Protein AF-K2EZG5-F1 (afdb_monomer)

Foldseek 3Di:
DVVPVVVVVVVVVVLVVCVVVPVVVVNVVVCCVPVVVVVCVVCVCVVPPCVVLVVVLVVVVVQDDLAFEEAPQDPSNVDPHNYLDPCSHDSDPPDDPVVCVVVDVDDDDVLVSCLVRVGQKHFQHPDDCPPPSRVVFWDADPVDRRMIGGPDD

Secondary structure (DSSP, 8-state):
-THHHHHHHHHHHHHHHHHHTT-HHHHHHHHHHHHHHHHHHHHHHHHS-THHHHHHHHHHHHH--TTSEEE-SSSSS---SEES-S-TT--STTTHHHHHHHHSS----HHHHHHHH--SEEE-TTS-TTSHHHHTTEEE-SS-TTEEEETT-

Solvent-accessible surface area (backbone atoms only — not comparable to full-atom values): 9028 Å² total; per-residue (Å²): 127,80,61,59,66,54,51,50,54,54,51,51,53,53,51,50,57,37,61,77,63,72,36,60,68,59,50,51,50,49,48,48,69,52,50,50,57,49,48,48,62,65,44,44,56,74,73,61,55,63,57,68,42,52,51,51,33,52,50,55,54,74,78,50,57,84,85,40,32,40,41,53,57,64,64,64,53,68,72,94,52,45,54,77,61,91,66,81,84,33,67,52,80,85,52,55,45,52,51,47,43,72,78,43,94,55,83,84,53,70,66,62,48,43,56,73,68,55,37,53,35,38,33,58,47,96,54,72,61,81,42,68,73,40,47,78,43,43,40,73,40,94,88,38,91,56,34,28,33,48,65,93,120

Mean predicted aligned error: 11.31 Å

Structure (mmCIF, N/CA/C/O backbone):
data_AF-K2EZG5-F1
#
_entry.id   AF-K2EZG5-F1
#
loop_
_atom_site.group_PDB
_atom_site.id
_atom_site.type_symbol
_atom_site.label_atom_id
_atom_site.label_alt_id
_atom_site.label_comp_id
_atom_site.label_asym_id
_atom_site.label_entity_id
_atom_site.label_seq_id
_atom_site.pdbx_PDB_ins_code
_atom_site.Cartn_x
_atom_site.Cartn_y
_atom_site.Cartn_z
_atom_site.occupancy
_atom_site.B_iso_or_equiv
_atom_site.auth_seq_id
_atom_site.auth_comp_id
_atom_site.auth_asym_id
_atom_site.auth_atom_id
_atom_site.pdbx_PDB_model_num
ATOM 1 N N . MET A 1 1 ? 30.010 -16.379 -11.340 1.00 51.91 1 MET A N 1
ATOM 2 C CA . MET A 1 1 ? 29.494 -16.060 -12.693 1.00 51.91 1 MET A CA 1
ATOM 3 C C . MET A 1 1 ? 30.654 -15.887 -13.687 1.00 51.91 1 MET A C 1
ATOM 5 O O . MET A 1 1 ? 31.013 -14.759 -13.998 1.00 51.91 1 MET A O 1
ATOM 9 N N . PRO A 1 2 ? 31.261 -16.972 -14.200 1.00 56.44 2 PRO A N 1
ATOM 10 C CA . PRO A 1 2 ? 32.356 -16.896 -15.183 1.00 56.44 2 PRO A CA 1
ATOM 11 C C . PRO A 1 2 ? 31.895 -16.555 -16.616 1.00 56.44 2 PRO A C 1
ATOM 13 O O . PRO A 1 2 ? 32.719 -16.365 -17.503 1.00 56.44 2 PRO A O 1
ATOM 16 N N . MET A 1 3 ? 30.583 -16.457 -16.851 1.00 62.00 3 MET A N 1
ATOM 17 C CA . MET A 1 3 ? 30.009 -16.156 -18.169 1.00 62.00 3 MET A CA 1
ATOM 18 C C . MET A 1 3 ? 30.175 -14.685 -18.573 1.00 62.00 3 MET A C 1
ATOM 20 O O . MET A 1 3 ? 30.264 -14.388 -19.758 1.00 62.00 3 MET A O 1
ATOM 24 N N . ILE A 1 4 ? 30.254 -13.762 -17.608 1.00 72.31 4 ILE A N 1
ATOM 25 C CA . ILE A 1 4 ? 30.307 -12.319 -17.892 1.00 72.31 4 ILE A CA 1
ATOM 26 C C . ILE A 1 4 ? 31.601 -11.929 -18.638 1.00 72.31 4 ILE A C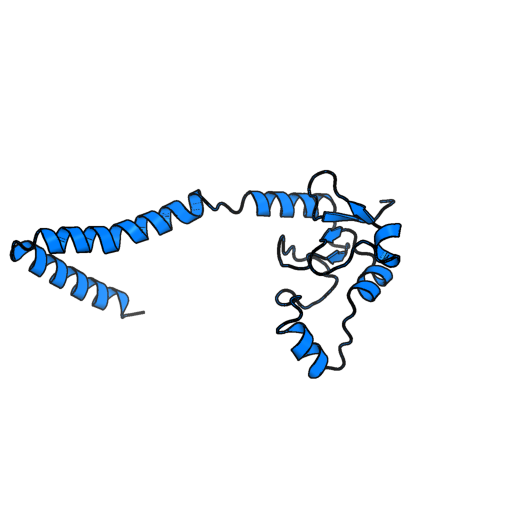 1
ATOM 28 O O . ILE A 1 4 ? 31.493 -11.273 -19.674 1.00 72.31 4 ILE A O 1
ATOM 32 N N . PRO A 1 5 ? 32.806 -12.368 -18.215 1.00 78.38 5 PRO A N 1
ATOM 33 C CA . PRO A 1 5 ? 34.039 -12.084 -18.954 1.00 78.38 5 PRO A CA 1
ATOM 34 C C . PRO A 1 5 ? 34.051 -12.681 -20.366 1.00 78.38 5 PRO A C 1
ATOM 36 O O . PRO A 1 5 ? 34.488 -12.025 -21.306 1.00 78.38 5 PRO A O 1
ATOM 39 N N . LEU A 1 6 ? 33.538 -13.906 -20.535 1.00 66.56 6 LEU A N 1
ATOM 40 C CA . LEU A 1 6 ? 33.492 -14.575 -21.838 1.00 66.56 6 LEU A CA 1
ATOM 41 C C . LEU A 1 6 ? 32.573 -13.838 -22.819 1.00 66.56 6 LEU A C 1
ATOM 43 O O . LEU A 1 6 ? 32.963 -13.573 -23.954 1.00 66.56 6 LEU A O 1
ATOM 47 N N . VAL A 1 7 ? 31.381 -13.450 -22.363 1.00 76.31 7 VAL A N 1
ATOM 48 C CA . VAL A 1 7 ? 30.430 -12.672 -23.169 1.00 76.31 7 VAL A CA 1
ATOM 49 C C . VAL A 1 7 ? 31.010 -11.300 -23.524 1.00 76.31 7 VAL A C 1
ATOM 51 O O . VAL A 1 7 ? 30.871 -10.867 -24.665 1.00 76.31 7 VAL A O 1
ATOM 54 N N . ALA A 1 8 ? 31.727 -10.647 -22.602 1.00 79.12 8 ALA A N 1
ATOM 55 C CA . ALA A 1 8 ? 32.392 -9.373 -22.874 1.00 79.12 8 ALA A CA 1
ATOM 56 C C . ALA A 1 8 ? 33.492 -9.498 -23.945 1.00 79.12 8 ALA A C 1
ATOM 58 O O . ALA A 1 8 ? 33.575 -8.658 -24.840 1.00 79.12 8 ALA A O 1
ATOM 59 N N . MET A 1 9 ? 34.297 -10.565 -23.908 1.00 76.81 9 MET A N 1
ATOM 60 C CA . MET A 1 9 ? 35.337 -10.817 -24.915 1.00 76.81 9 MET A CA 1
ATOM 61 C C . MET A 1 9 ? 34.759 -11.138 -26.302 1.00 76.81 9 MET A C 1
ATOM 63 O O . MET A 1 9 ? 35.296 -10.676 -27.312 1.00 76.81 9 MET A O 1
ATOM 67 N N . ILE A 1 10 ? 33.660 -11.900 -26.364 1.00 76.56 10 ILE A N 1
ATOM 68 C CA . ILE A 1 10 ? 32.951 -12.196 -27.621 1.00 76.56 10 ILE A CA 1
ATOM 69 C C . ILE A 1 10 ? 32.343 -10.911 -28.197 1.00 76.56 10 ILE A C 1
ATOM 71 O O . ILE A 1 10 ? 32.510 -10.629 -29.384 1.00 76.56 10 ILE A O 1
ATOM 75 N N . ALA A 1 11 ? 31.698 -10.097 -27.356 1.00 79.06 11 ALA A N 1
ATOM 76 C CA . ALA A 1 11 ? 31.116 -8.823 -27.766 1.00 79.06 11 ALA A CA 1
ATOM 77 C C . ALA A 1 11 ? 32.180 -7.841 -28.287 1.00 79.06 11 ALA A C 1
ATOM 79 O O . ALA A 1 11 ? 31.974 -7.220 -29.327 1.00 79.06 11 ALA A O 1
ATOM 80 N N . ALA A 1 12 ? 33.335 -7.744 -27.618 1.00 78.75 12 ALA A N 1
ATOM 81 C CA . ALA A 1 12 ? 34.435 -6.877 -28.039 1.00 78.75 12 ALA A CA 1
ATOM 82 C C . ALA A 1 12 ? 35.018 -7.285 -29.404 1.00 78.75 12 ALA A C 1
ATOM 84 O O . ALA A 1 12 ? 35.202 -6.432 -30.270 1.00 78.75 12 ALA A O 1
ATOM 85 N N . ASN A 1 13 ? 35.243 -8.585 -29.638 1.00 77.12 13 ASN A N 1
ATOM 86 C CA . ASN A 1 13 ? 35.739 -9.076 -30.931 1.00 77.12 13 ASN A CA 1
ATOM 87 C C . ASN A 1 13 ? 34.740 -8.842 -32.070 1.00 77.12 13 ASN A C 1
ATOM 89 O O . ASN A 1 13 ? 35.126 -8.448 -33.169 1.00 77.12 13 ASN A O 1
ATOM 93 N N . PHE A 1 14 ? 33.449 -9.041 -31.804 1.00 77.06 14 PHE A N 1
ATOM 94 C CA . PHE A 1 14 ? 32.401 -8.756 -32.780 1.00 77.06 14 PHE A CA 1
ATOM 95 C C . PHE A 1 14 ? 32.342 -7.260 -33.126 1.00 77.06 14 PHE A C 1
ATOM 97 O O . PHE A 1 14 ? 32.159 -6.899 -34.285 1.00 77.06 14 PHE A O 1
ATOM 104 N N . PHE A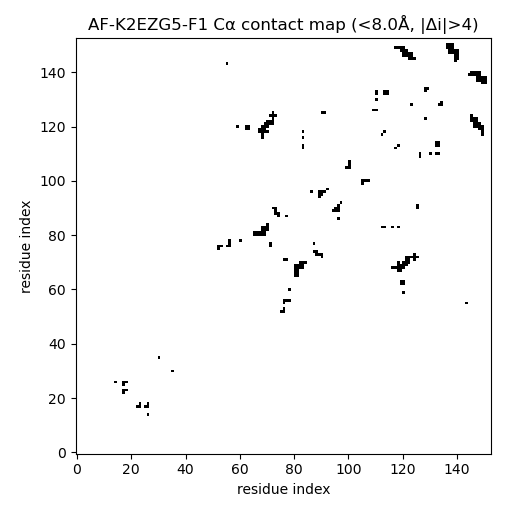 1 15 ? 32.569 -6.386 -32.142 1.00 72.31 15 PHE A N 1
ATOM 105 C CA . PHE A 1 15 ? 32.617 -4.937 -32.337 1.00 72.31 15 PHE A CA 1
ATOM 106 C C . PHE A 1 15 ? 33.787 -4.508 -33.239 1.00 72.31 15 PHE A C 1
ATOM 108 O O . PHE A 1 15 ? 33.586 -3.712 -34.155 1.00 72.31 15 PHE A O 1
ATOM 115 N N . ILE A 1 16 ? 34.980 -5.083 -33.037 1.00 72.75 16 ILE A N 1
ATOM 116 C CA . ILE A 1 16 ? 36.170 -4.833 -33.874 1.00 72.75 16 ILE A CA 1
ATOM 117 C C . ILE A 1 16 ? 35.911 -5.271 -35.322 1.00 72.75 16 ILE A C 1
ATOM 119 O O . ILE A 1 16 ? 36.088 -4.481 -36.244 1.00 72.75 16 ILE A O 1
ATOM 123 N N . TYR A 1 17 ? 35.375 -6.479 -35.522 1.00 75.38 17 TYR A N 1
ATOM 124 C CA . TYR A 1 17 ? 35.039 -7.001 -36.852 1.00 75.38 17 TYR A CA 1
ATOM 125 C C . TYR A 1 17 ? 34.050 -6.108 -37.626 1.00 75.38 17 TYR A C 1
ATOM 127 O O . TYR A 1 17 ? 34.123 -5.981 -38.849 1.00 75.38 17 TYR A O 1
ATOM 135 N N . ILE A 1 18 ? 33.108 -5.481 -36.920 1.00 71.50 18 ILE A N 1
ATOM 136 C CA . ILE A 1 18 ? 32.123 -4.575 -37.519 1.00 71.50 18 ILE A CA 1
ATOM 137 C C . ILE A 1 18 ? 32.751 -3.232 -37.906 1.00 71.50 18 ILE A C 1
ATOM 139 O O . ILE A 1 18 ? 32.417 -2.694 -38.966 1.00 71.50 18 ILE A O 1
ATOM 143 N N . ILE A 1 19 ? 33.640 -2.699 -37.064 1.00 69.56 19 ILE A N 1
ATOM 144 C CA . ILE A 1 19 ? 34.348 -1.437 -37.312 1.00 69.56 19 ILE A CA 1
ATOM 145 C C . ILE A 1 19 ? 35.303 -1.573 -38.500 1.00 69.56 19 ILE A C 1
ATOM 147 O O . ILE A 1 19 ? 35.264 -0.730 -39.396 1.00 69.56 19 ILE A O 1
ATOM 151 N N . ASP A 1 20 ? 36.088 -2.650 -38.543 1.00 74.62 20 ASP A N 1
ATOM 152 C CA . ASP A 1 20 ? 37.090 -2.877 -39.591 1.00 74.62 20 ASP A CA 1
ATOM 153 C C . ASP A 1 20 ? 36.455 -3.179 -40.960 1.00 74.62 20 ASP A C 1
ATOM 155 O O . ASP A 1 20 ? 37.056 -2.931 -42.001 1.00 74.62 20 ASP A O 1
ATOM 159 N N . GLY A 1 21 ? 35.214 -3.678 -40.986 1.00 71.94 21 GLY A N 1
ATOM 160 C CA . GLY A 1 21 ? 34.499 -4.037 -42.215 1.00 71.94 21 GLY A CA 1
ATOM 161 C C . GLY A 1 21 ? 33.762 -2.894 -42.929 1.00 71.94 21 GLY A C 1
ATOM 162 O O . GLY A 1 21 ? 32.892 -3.185 -43.747 1.00 71.94 21 GLY A O 1
ATOM 163 N N . GLU A 1 22 ? 34.009 -1.626 -42.576 1.00 67.31 22 GLU A N 1
ATOM 164 C CA . GLU A 1 22 ? 33.265 -0.434 -43.043 1.00 67.31 22 GLU A CA 1
ATOM 165 C C . GLU A 1 22 ? 31.732 -0.505 -42.855 1.00 67.31 22 GLU A C 1
ATOM 167 O O . GLU A 1 22 ? 30.964 0.243 -43.468 1.00 67.31 22 GLU A O 1
ATOM 172 N N . LYS A 1 23 ? 31.238 -1.354 -41.947 1.00 75.62 23 LYS A N 1
ATOM 173 C CA . LYS A 1 23 ? 29.798 -1.547 -41.704 1.00 75.62 23 LYS A CA 1
ATOM 1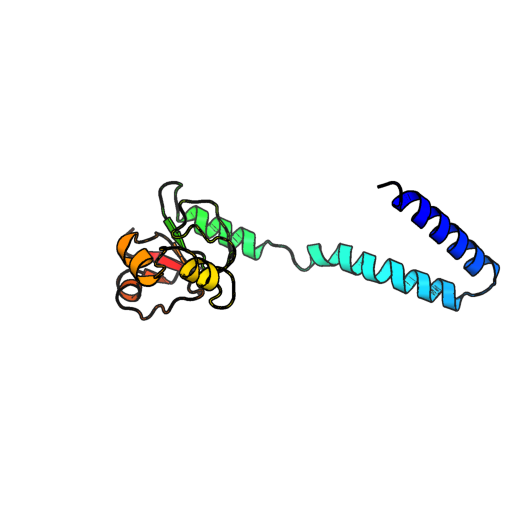74 C C . LYS A 1 23 ? 29.235 -0.474 -40.771 1.00 75.62 23 LYS A C 1
ATOM 176 O O . LYS A 1 23 ? 28.579 -0.785 -39.780 1.00 75.62 23 LYS A O 1
ATOM 181 N N . ARG A 1 24 ? 29.443 0.802 -41.115 1.00 74.81 24 ARG A N 1
ATOM 182 C CA . ARG A 1 24 ? 29.074 1.978 -40.299 1.00 74.81 24 ARG A CA 1
ATOM 183 C C . ARG A 1 24 ? 27.617 1.948 -39.827 1.00 74.81 24 ARG A C 1
ATOM 185 O O . ARG A 1 24 ? 27.337 2.296 -38.685 1.00 74.81 24 ARG A O 1
ATOM 192 N N . ILE A 1 25 ? 26.699 1.478 -40.675 1.00 74.12 25 ILE A N 1
ATOM 193 C CA . ILE A 1 25 ? 25.274 1.324 -40.333 1.00 74.12 25 ILE A CA 1
ATOM 194 C C . ILE A 1 25 ? 25.085 0.306 -39.200 1.00 74.12 25 ILE A C 1
ATOM 196 O O . ILE A 1 25 ? 24.320 0.550 -38.273 1.00 74.12 25 ILE A O 1
ATOM 200 N N . LEU A 1 26 ? 25.810 -0.813 -39.237 1.00 74.75 26 LEU A N 1
ATOM 201 C CA . LEU A 1 26 ? 25.738 -1.853 -38.216 1.00 74.75 26 LEU A CA 1
ATOM 202 C C . LEU A 1 26 ? 26.370 -1.382 -36.896 1.00 74.75 26 LEU A C 1
ATOM 204 O O . LEU A 1 26 ? 25.829 -1.670 -35.834 1.00 74.75 26 LEU A O 1
ATOM 208 N N . THR A 1 27 ? 27.451 -0.594 -36.956 1.00 75.81 27 THR A N 1
ATOM 209 C CA . THR A 1 27 ? 28.037 0.071 -35.780 1.00 75.81 27 THR A CA 1
ATOM 210 C C . THR A 1 27 ? 27.036 1.024 -35.130 1.00 75.81 27 THR A C 1
ATOM 212 O O . THR A 1 27 ? 26.843 0.976 -33.919 1.00 75.81 27 THR A O 1
ATOM 215 N N . VAL A 1 28 ? 26.356 1.858 -35.926 1.00 80.00 28 VAL A N 1
ATOM 216 C CA . VAL A 1 28 ? 25.329 2.786 -35.428 1.00 80.00 28 VAL A CA 1
ATOM 217 C C . VAL A 1 28 ? 24.158 2.025 -34.811 1.00 80.00 28 VAL A C 1
ATOM 219 O O . VAL A 1 28 ? 23.750 2.349 -33.700 1.00 80.00 28 VAL A O 1
ATOM 222 N N . LEU A 1 29 ? 23.648 0.986 -35.479 1.00 77.25 29 LEU A N 1
ATOM 223 C CA . LEU A 1 29 ? 22.569 0.151 -34.943 1.00 77.25 29 LEU A CA 1
ATOM 224 C C . LEU A 1 29 ? 22.973 -0.509 -33.625 1.00 77.25 29 LEU A C 1
ATOM 226 O O . LEU A 1 29 ? 22.200 -0.495 -32.672 1.00 77.25 29 LEU A O 1
ATOM 230 N N . LEU A 1 30 ? 24.196 -1.031 -33.535 1.00 79.88 30 LEU A N 1
ATOM 231 C CA . LEU A 1 30 ? 24.679 -1.678 -32.324 1.00 79.88 30 LEU A CA 1
ATOM 232 C C . LEU A 1 30 ? 24.841 -0.671 -31.176 1.00 79.88 30 LEU A C 1
ATOM 234 O O . LEU A 1 30 ? 24.360 -0.926 -30.074 1.00 79.88 30 LEU A O 1
ATOM 238 N N . ILE A 1 31 ? 25.401 0.513 -31.443 1.00 82.00 31 ILE A N 1
ATOM 239 C CA . ILE A 1 31 ? 25.462 1.609 -30.466 1.00 82.00 31 ILE A CA 1
ATOM 240 C C . ILE A 1 31 ? 24.056 1.984 -29.999 1.00 82.00 31 ILE A C 1
ATOM 242 O O . ILE A 1 31 ? 23.827 2.054 -28.798 1.00 82.00 31 ILE A O 1
ATOM 246 N N . VAL A 1 32 ? 23.093 2.167 -30.905 1.00 86.12 32 VAL A N 1
ATOM 247 C CA . VAL A 1 32 ? 21.711 2.503 -30.529 1.00 86.12 32 VAL A CA 1
ATOM 248 C C . VAL A 1 32 ? 21.096 1.390 -29.681 1.00 86.12 32 VAL A C 1
ATOM 250 O O . VAL A 1 32 ? 20.575 1.673 -28.610 1.00 86.12 32 VAL A O 1
ATOM 253 N N . THR A 1 33 ? 21.207 0.124 -30.087 1.00 82.88 33 THR A N 1
ATOM 254 C CA . THR A 1 33 ? 20.619 -1.010 -29.345 1.00 82.88 33 THR A CA 1
ATOM 255 C C . THR A 1 33 ? 21.239 -1.250 -27.969 1.00 82.88 33 THR A C 1
ATOM 257 O O . THR A 1 33 ? 20.565 -1.810 -27.111 1.00 82.88 33 THR A O 1
ATOM 260 N N . VAL A 1 34 ? 22.480 -0.821 -27.726 1.00 85.31 34 VAL A N 1
ATOM 261 C CA . VAL A 1 34 ? 23.141 -0.960 -26.418 1.00 85.31 34 VAL A CA 1
ATOM 262 C C . VAL A 1 34 ? 22.964 0.300 -25.576 1.00 85.31 34 VAL A C 1
ATOM 264 O O . VAL A 1 34 ? 22.510 0.233 -24.435 1.00 85.31 34 VAL A O 1
ATOM 267 N N . VAL A 1 35 ? 23.297 1.462 -26.136 1.00 87.56 35 VAL A N 1
ATOM 268 C CA . VAL A 1 35 ? 23.302 2.738 -25.414 1.00 87.56 35 VAL A CA 1
ATOM 269 C C . VAL A 1 35 ? 21.880 3.186 -25.088 1.00 87.56 35 VAL A C 1
ATOM 271 O O . VAL A 1 35 ? 21.649 3.659 -23.981 1.00 87.56 35 VAL A O 1
ATOM 274 N N . PHE A 1 36 ? 20.905 3.006 -25.985 1.00 84.50 36 PHE A N 1
ATOM 275 C CA . PHE A 1 36 ? 19.538 3.478 -25.740 1.00 84.50 36 PHE A CA 1
ATOM 276 C C . PHE A 1 36 ? 18.859 2.768 -24.551 1.00 84.50 36 PHE A C 1
ATOM 278 O O . PHE A 1 36 ? 18.381 3.475 -23.660 1.00 84.50 36 PHE A O 1
ATOM 285 N N . PRO A 1 37 ? 18.871 1.421 -24.427 1.00 86.69 37 PRO A N 1
ATOM 286 C CA . PRO A 1 37 ? 18.363 0.755 -23.225 1.00 86.69 37 PRO A CA 1
ATOM 287 C C . PRO A 1 37 ? 19.144 1.107 -21.956 1.00 86.69 37 PRO A C 1
ATOM 289 O O . PRO A 1 37 ? 18.537 1.247 -20.898 1.00 86.69 37 PRO A O 1
ATOM 292 N N . LEU A 1 38 ? 20.466 1.296 -22.047 1.00 86.06 38 LEU A N 1
ATOM 293 C CA . LEU A 1 38 ? 21.294 1.735 -20.917 1.00 86.06 38 LEU A CA 1
ATOM 294 C C . LEU A 1 38 ? 20.894 3.128 -20.422 1.00 86.06 38 LEU A C 1
ATOM 296 O O . LEU A 1 38 ? 20.736 3.323 -19.220 1.00 86.06 38 LEU A O 1
ATOM 300 N N . LEU A 1 39 ? 20.671 4.081 -21.331 1.00 86.81 39 LEU A N 1
ATOM 301 C CA . LEU A 1 39 ? 20.169 5.408 -20.977 1.00 86.81 39 LEU A CA 1
ATOM 302 C C . LEU A 1 39 ? 18.768 5.307 -20.365 1.00 86.81 39 LEU A C 1
ATOM 304 O O . LEU A 1 39 ? 18.524 5.901 -19.320 1.00 86.81 39 LEU A O 1
ATOM 308 N N . ILE A 1 40 ? 17.867 4.504 -20.941 1.00 83.56 40 ILE A N 1
ATOM 309 C CA . ILE A 1 40 ? 16.541 4.257 -20.354 1.00 83.56 40 ILE A CA 1
ATOM 310 C C . ILE A 1 40 ? 16.667 3.724 -18.921 1.00 83.56 40 ILE A C 1
ATOM 312 O O . ILE A 1 40 ? 16.005 4.248 -18.032 1.00 83.56 40 ILE A O 1
ATOM 316 N N . LEU A 1 41 ? 17.535 2.740 -18.671 1.00 81.25 41 LEU A N 1
ATOM 317 C CA . LEU A 1 41 ? 17.758 2.174 -17.337 1.00 81.25 41 LEU A CA 1
ATOM 318 C C . LEU A 1 41 ? 18.391 3.168 -16.355 1.00 81.25 41 LEU A C 1
ATOM 320 O O . LEU A 1 41 ? 18.059 3.133 -15.176 1.00 81.25 41 LEU A O 1
ATOM 324 N N . LEU A 1 42 ? 19.267 4.061 -16.818 1.00 81.88 42 LEU A N 1
ATOM 325 C CA . LEU A 1 42 ? 19.867 5.108 -15.983 1.00 81.88 42 LEU A CA 1
ATOM 326 C C . LEU A 1 42 ? 18.866 6.218 -15.635 1.00 81.88 42 LEU A C 1
ATOM 328 O O . LEU A 1 42 ? 18.886 6.741 -14.522 1.00 81.88 42 LEU A O 1
ATOM 332 N N . PHE A 1 43 ? 17.969 6.566 -16.560 1.00 78.06 43 PHE A N 1
ATOM 333 C CA . PHE A 1 43 ? 17.001 7.649 -16.370 1.00 78.06 43 PHE A CA 1
ATOM 334 C C . PHE A 1 43 ? 15.651 7.192 -15.802 1.00 78.06 43 PHE A C 1
ATOM 3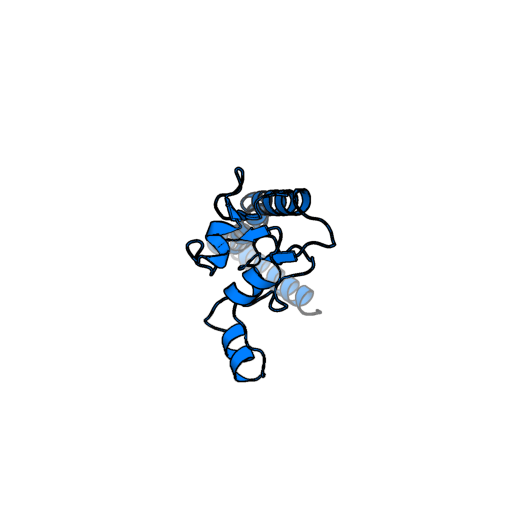36 O O . PHE A 1 43 ? 14.924 8.011 -15.240 1.00 78.06 43 PHE A O 1
ATOM 343 N N . LEU A 1 44 ? 15.309 5.904 -15.885 1.00 70.19 44 LEU A N 1
ATOM 344 C CA . LEU A 1 44 ? 14.094 5.330 -15.293 1.00 70.19 44 LEU A CA 1
ATOM 345 C C . LEU A 1 44 ? 13.995 5.583 -13.779 1.00 70.19 44 LEU A C 1
ATOM 347 O O . LEU A 1 44 ? 12.957 6.086 -13.355 1.00 70.19 44 LEU A O 1
ATOM 351 N N . PRO A 1 45 ? 15.032 5.322 -12.958 1.00 66.25 45 PRO A N 1
ATOM 352 C CA . PRO A 1 45 ? 15.001 5.610 -11.523 1.00 66.25 45 PRO A CA 1
ATOM 353 C C . PRO A 1 45 ? 14.881 7.106 -11.216 1.00 66.25 45 PRO A C 1
ATOM 355 O O . PRO A 1 45 ? 14.250 7.485 -10.234 1.00 66.25 45 PRO A O 1
ATOM 358 N N . LEU A 1 46 ? 15.463 7.958 -12.068 1.00 66.06 46 LEU A N 1
ATOM 359 C CA . LEU A 1 46 ? 15.398 9.415 -11.928 1.00 66.06 46 LEU A CA 1
ATOM 360 C C . LEU A 1 46 ? 13.999 9.962 -12.257 1.00 66.06 46 LEU A C 1
ATOM 362 O O . LEU A 1 46 ? 13.571 10.945 -11.658 1.00 66.06 46 LEU A O 1
ATOM 366 N N . ARG A 1 47 ? 13.272 9.318 -13.181 1.00 61.72 47 ARG A N 1
ATOM 367 C CA . ARG A 1 47 ? 11.899 9.684 -13.566 1.00 61.72 47 ARG A CA 1
ATOM 368 C C . ARG A 1 47 ? 10.834 9.047 -12.665 1.00 61.72 47 ARG A C 1
ATOM 370 O O . ARG A 1 47 ? 9.819 9.680 -12.394 1.00 61.72 47 ARG A O 1
ATOM 377 N N . ASN A 1 48 ? 11.080 7.832 -12.179 1.00 62.03 48 ASN A N 1
ATOM 378 C CA . ASN A 1 48 ? 10.183 7.049 -11.325 1.00 62.03 48 ASN A CA 1
ATOM 379 C C . ASN A 1 48 ? 10.732 6.954 -9.894 1.00 62.03 48 ASN A C 1
ATOM 381 O O . ASN A 1 48 ? 10.851 5.867 -9.332 1.00 62.03 48 ASN A O 1
ATOM 385 N N . GLY A 1 49 ? 11.114 8.085 -9.302 1.00 66.44 49 GLY A N 1
ATOM 386 C CA . GLY A 1 49 ? 11.540 8.096 -7.907 1.00 66.44 49 GLY A CA 1
ATOM 387 C C . GLY A 1 49 ? 10.400 7.656 -6.981 1.00 66.44 49 GLY A C 1
ATOM 388 O O . GLY A 1 49 ? 9.275 8.139 -7.098 1.00 66.44 49 GLY A O 1
ATOM 389 N N . ASN A 1 50 ? 10.698 6.816 -5.987 1.00 78.19 50 ASN A N 1
ATOM 390 C CA . ASN A 1 50 ? 9.728 6.354 -4.978 1.00 78.19 50 ASN A CA 1
ATOM 391 C C . ASN A 1 50 ? 9.338 7.448 -3.966 1.00 78.19 50 ASN A C 1
ATOM 393 O O . ASN A 1 50 ? 8.864 7.160 -2.872 1.00 78.19 50 ASN A O 1
ATOM 397 N N . TYR A 1 51 ? 9.541 8.723 -4.293 1.00 85.00 51 TYR A N 1
ATOM 398 C CA . TYR A 1 51 ? 9.368 9.828 -3.358 1.00 85.00 51 TYR A CA 1
ATOM 399 C C . TYR A 1 51 ? 7.925 9.960 -2.859 1.00 85.00 51 TYR A C 1
ATOM 401 O O . TYR A 1 51 ? 7.707 10.161 -1.667 1.00 85.00 51 TYR A O 1
ATOM 409 N N . GLY A 1 52 ? 6.937 9.793 -3.745 1.00 85.81 52 GLY A N 1
ATOM 410 C CA . GLY A 1 52 ? 5.524 9.778 -3.350 1.00 85.81 52 GLY A CA 1
ATOM 411 C C . GLY A 1 52 ? 5.207 8.625 -2.393 1.00 85.81 52 GLY A C 1
ATOM 412 O O . GLY A 1 52 ? 4.519 8.818 -1.393 1.00 85.81 52 GLY A O 1
ATOM 413 N N . GLN A 1 53 ? 5.793 7.454 -2.648 1.00 85.19 53 GLN A N 1
ATOM 414 C CA . GLN A 1 53 ? 5.649 6.284 -1.787 1.00 85.19 53 GLN A CA 1
ATOM 415 C C . GLN A 1 53 ? 6.298 6.513 -0.416 1.00 85.19 53 GLN A C 1
ATOM 417 O O . GLN A 1 53 ? 5.667 6.284 0.608 1.00 85.19 53 GLN A O 1
ATOM 422 N N . ILE A 1 54 ? 7.521 7.050 -0.385 1.00 88.44 54 ILE A N 1
ATOM 423 C CA . ILE A 1 54 ? 8.243 7.397 0.847 1.00 88.44 54 ILE A CA 1
ATOM 424 C C . ILE A 1 54 ? 7.467 8.442 1.655 1.00 88.44 54 ILE A C 1
ATOM 426 O O . ILE A 1 54 ? 7.357 8.322 2.872 1.00 88.44 54 ILE A O 1
ATOM 430 N N . LYS A 1 55 ? 6.886 9.455 1.003 1.00 91.31 55 LYS A N 1
ATOM 431 C CA . LYS A 1 55 ? 6.023 10.437 1.672 1.00 91.31 55 LYS A CA 1
ATOM 432 C C . LYS A 1 55 ? 4.795 9.791 2.302 1.00 91.31 55 LYS A C 1
ATOM 434 O O . LYS A 1 55 ? 4.485 10.102 3.449 1.00 91.31 55 LYS A O 1
ATOM 439 N N . LYS A 1 56 ? 4.132 8.882 1.584 1.00 90.44 56 LYS A N 1
ATOM 440 C CA . LYS A 1 56 ? 2.982 8.136 2.102 1.00 90.44 56 LYS A CA 1
ATOM 441 C C . LYS A 1 56 ? 3.381 7.249 3.287 1.00 90.44 56 LYS A C 1
ATOM 443 O O . LYS A 1 56 ? 2.719 7.288 4.318 1.00 90.44 56 LYS A O 1
ATOM 448 N N . ILE A 1 57 ? 4.508 6.541 3.188 1.00 90.75 57 ILE A N 1
ATOM 449 C CA . ILE A 1 57 ? 5.102 5.760 4.286 1.00 90.75 57 ILE A CA 1
ATOM 450 C C . ILE A 1 57 ? 5.337 6.641 5.516 1.00 90.75 57 ILE A C 1
ATOM 452 O O . ILE A 1 57 ? 4.886 6.312 6.610 1.00 90.75 57 ILE A O 1
ATOM 456 N N . ASN A 1 58 ? 6.003 7.783 5.338 1.00 92.25 58 ASN A N 1
ATOM 457 C CA . ASN A 1 58 ? 6.303 8.706 6.430 1.00 92.25 58 ASN A CA 1
ATOM 458 C C . ASN A 1 58 ? 5.032 9.281 7.061 1.00 92.25 58 ASN A C 1
ATOM 460 O O . ASN A 1 58 ? 4.975 9.446 8.278 1.00 92.25 58 ASN A O 1
ATOM 464 N N . TYR A 1 59 ? 3.999 9.544 6.258 1.00 93.12 59 TYR A N 1
ATOM 465 C CA . TYR A 1 59 ? 2.698 9.953 6.770 1.00 93.12 59 TYR A CA 1
ATOM 466 C C . TYR A 1 59 ? 2.077 8.871 7.655 1.00 93.12 59 TYR A C 1
ATOM 468 O O . TYR A 1 59 ? 1.779 9.149 8.814 1.00 93.12 59 TYR A O 1
ATOM 476 N N . VAL A 1 60 ? 1.962 7.631 7.174 1.00 91.25 60 VAL A N 1
ATOM 477 C CA . VAL A 1 60 ? 1.421 6.513 7.971 1.00 91.25 60 VAL A CA 1
ATOM 478 C C . VAL A 1 60 ? 2.226 6.318 9.261 1.00 91.25 60 VAL A C 1
ATOM 480 O O . VAL A 1 60 ? 1.651 6.159 10.338 1.00 91.25 60 VAL A O 1
ATOM 483 N N . LEU A 1 61 ? 3.556 6.412 9.183 1.00 92.06 61 LEU A N 1
ATOM 484 C CA . LEU A 1 61 ? 4.446 6.340 10.344 1.00 92.06 61 LEU A CA 1
ATOM 485 C C . LEU A 1 61 ? 4.232 7.483 11.343 1.00 92.06 61 LEU A C 1
ATOM 487 O O . LEU A 1 61 ? 4.372 7.262 12.539 1.00 92.06 61 LEU A O 1
ATOM 491 N N . SER A 1 62 ? 3.870 8.683 10.885 1.00 93.31 62 SER A N 1
ATOM 492 C CA . SER A 1 62 ? 3.559 9.811 11.774 1.00 93.31 62 SER A CA 1
ATOM 493 C C . SER A 1 62 ? 2.248 9.631 12.546 1.00 93.31 62 SER A C 1
ATOM 495 O O . SER A 1 62 ? 2.079 10.224 13.607 1.00 93.31 62 SER A O 1
ATOM 497 N N . GLN A 1 63 ? 1.328 8.808 12.032 1.00 92.12 63 GLN A N 1
ATOM 498 C CA . GLN A 1 63 ? 0.019 8.560 12.644 1.00 92.12 63 GLN A CA 1
ATOM 499 C C . GLN A 1 63 ? 0.019 7.333 13.568 1.00 92.12 63 GLN A C 1
ATOM 501 O O . GLN A 1 63 ? -0.925 7.130 14.336 1.00 92.12 63 GLN A O 1
ATOM 506 N N . THR A 1 64 ? 1.064 6.503 13.518 1.00 91.25 64 THR A N 1
ATOM 507 C CA . THR A 1 64 ? 1.095 5.171 14.140 1.00 91.25 64 THR A CA 1
ATOM 508 C C . THR A 1 64 ? 2.309 4.959 15.040 1.00 91.25 64 THR A C 1
ATOM 510 O O . THR A 1 64 ? 3.356 5.583 14.901 1.00 91.25 64 THR A O 1
ATOM 513 N N . SER A 1 65 ? 2.175 4.028 15.978 1.00 90.06 65 SER A N 1
ATOM 514 C CA . SER A 1 65 ? 3.240 3.520 16.837 1.00 90.06 65 SER A CA 1
ATOM 515 C C . SER A 1 65 ? 3.530 2.048 16.531 1.00 90.06 65 SER A C 1
ATOM 517 O O . SER A 1 65 ? 2.810 1.387 15.785 1.00 90.06 65 SER A O 1
ATOM 519 N N . SER A 1 66 ? 4.571 1.483 17.144 1.00 87.38 66 SER A N 1
ATOM 520 C CA . SER A 1 66 ? 4.879 0.048 17.030 1.00 87.38 66 SER A CA 1
ATOM 521 C C . SER A 1 66 ? 3.817 -0.875 17.647 1.00 87.38 66 SER A C 1
ATOM 523 O O . SER A 1 66 ? 3.866 -2.088 17.444 1.00 87.38 66 SER A O 1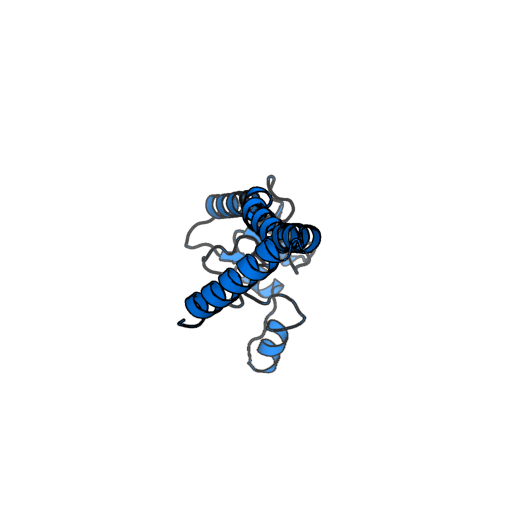
ATOM 525 N N . LYS A 1 67 ? 2.874 -0.327 18.426 1.00 88.75 67 LYS A N 1
ATOM 526 C CA . LYS A 1 67 ? 1.801 -1.093 19.071 1.00 88.75 67 LYS A CA 1
ATOM 527 C C . LYS A 1 67 ? 0.525 -1.156 18.235 1.00 88.75 67 LYS A C 1
ATOM 529 O O . LYS A 1 67 ? -0.279 -2.048 18.506 1.00 88.75 67 LYS A O 1
ATOM 534 N N . ASP A 1 68 ? 0.375 -0.248 17.274 1.00 89.31 68 ASP A N 1
ATOM 535 C CA . ASP A 1 68 ? -0.835 -0.082 16.473 1.00 89.31 68 ASP A CA 1
ATOM 536 C C . ASP A 1 68 ? -0.888 -1.085 15.320 1.00 89.31 68 ASP A C 1
ATOM 538 O O . ASP A 1 68 ? 0.151 -1.484 14.783 1.00 89.31 68 ASP A O 1
ATOM 542 N N . TYR A 1 69 ? -2.113 -1.456 14.942 1.00 88.81 69 TYR A N 1
ATOM 543 C CA . TYR A 1 69 ? -2.370 -2.243 13.742 1.00 88.81 69 TYR A CA 1
ATOM 544 C C . TYR A 1 69 ? -2.621 -1.351 12.530 1.00 88.81 69 TYR A C 1
ATOM 546 O O . TYR A 1 69 ? -3.203 -0.269 12.663 1.00 88.81 69 TYR A O 1
ATOM 554 N N . VAL A 1 70 ? 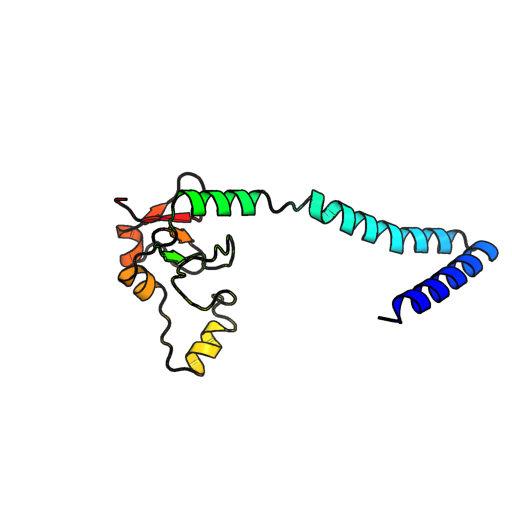-2.207 -1.818 11.353 1.00 89.06 70 VAL A N 1
ATOM 555 C CA . VAL A 1 70 ? -2.389 -1.117 10.075 1.00 89.06 70 VAL A CA 1
ATOM 556 C C . VAL A 1 70 ? -2.881 -2.091 9.004 1.00 89.06 70 VAL A C 1
ATOM 558 O O . VAL A 1 70 ? -2.493 -3.258 8.986 1.00 89.06 70 VAL A O 1
ATOM 561 N N . TYR A 1 71 ? -3.740 -1.600 8.109 1.00 87.81 71 TYR A N 1
ATOM 562 C CA . TYR A 1 71 ? -4.169 -2.305 6.903 1.00 87.81 71 TYR A CA 1
ATOM 563 C C . TYR A 1 71 ? -3.765 -1.519 5.648 1.00 87.81 71 TYR A C 1
ATOM 565 O O . TYR A 1 71 ? -4.246 -0.412 5.420 1.00 87.81 71 TYR A O 1
ATOM 573 N N . ASP A 1 72 ? -2.875 -2.083 4.829 1.00 82.94 72 ASP A N 1
ATOM 574 C CA . ASP A 1 72 ? -2.385 -1.467 3.581 1.00 82.94 72 ASP A CA 1
ATOM 575 C C . ASP A 1 72 ? -3.141 -1.982 2.338 1.00 82.94 72 ASP A C 1
ATOM 577 O O . ASP A 1 72 ? -3.320 -1.280 1.340 1.00 82.94 72 ASP A O 1
ATOM 581 N N . GLY A 1 73 ? -3.638 -3.220 2.379 1.00 77.25 73 GLY A N 1
ATOM 582 C CA . GLY A 1 73 ? -4.404 -3.823 1.286 1.00 77.25 73 GLY A CA 1
ATOM 583 C C . GLY A 1 73 ? -3.585 -4.160 0.028 1.00 77.25 73 GLY A C 1
ATOM 584 O O . GLY A 1 73 ? -3.813 -5.190 -0.593 1.00 77.25 73 GLY A O 1
ATOM 585 N N . LYS A 1 74 ? -2.612 -3.335 -0.383 1.00 73.88 74 LYS A N 1
ATOM 586 C CA . LYS A 1 74 ? -1.837 -3.547 -1.619 1.00 73.88 74 LYS A CA 1
ATOM 587 C C . LYS A 1 74 ? -0.406 -3.006 -1.548 1.00 73.88 74 LYS A C 1
ATOM 589 O O . LYS A 1 74 ? 0.003 -2.269 -2.443 1.00 73.88 74 LYS A O 1
ATOM 594 N N . ASN A 1 75 ? 0.345 -3.378 -0.509 1.00 71.56 75 ASN A N 1
ATOM 595 C CA . ASN A 1 75 ? 1.770 -3.056 -0.297 1.00 71.56 75 ASN A CA 1
ATOM 596 C C . ASN A 1 75 ? 2.168 -1.635 -0.722 1.00 71.56 75 ASN A C 1
ATOM 598 O O . ASN A 1 75 ? 3.257 -1.424 -1.267 1.00 71.56 75 ASN A O 1
ATOM 602 N N . GLN A 1 76 ? 1.274 -0.660 -0.557 1.00 69.88 76 GLN A N 1
ATOM 603 C CA . GLN A 1 76 ? 1.512 0.675 -1.068 1.00 69.88 76 GLN A CA 1
ATOM 604 C C . GLN A 1 76 ? 2.551 1.373 -0.208 1.00 69.88 76 GLN A C 1
ATOM 606 O O . GLN A 1 76 ? 3.368 2.124 -0.735 1.00 69.88 76 GLN A O 1
ATOM 611 N N . PHE A 1 77 ? 2.561 1.095 1.092 1.00 78.19 77 PHE A N 1
ATOM 612 C CA . PHE A 1 77 ? 3.566 1.595 2.021 1.00 78.19 77 PHE A CA 1
ATOM 613 C C . PHE A 1 77 ? 4.325 0.468 2.743 1.00 78.19 77 PHE A C 1
ATOM 615 O O . PHE A 1 77 ? 5.465 0.684 3.141 1.00 78.19 77 PHE A O 1
ATOM 622 N N . ASN A 1 78 ? 3.754 -0.736 2.841 1.00 71.06 78 ASN A N 1
ATOM 623 C CA . ASN A 1 78 ? 4.356 -1.978 3.333 1.00 71.06 78 ASN A CA 1
ATOM 624 C C . ASN A 1 78 ? 5.193 -1.781 4.608 1.00 71.06 78 ASN A C 1
ATOM 626 O O . ASN A 1 78 ? 6.358 -2.179 4.700 1.00 71.06 78 ASN A O 1
ATOM 630 N N . VAL A 1 79 ? 4.628 -1.053 5.570 1.00 67.94 79 VAL A N 1
ATOM 631 C CA . VAL A 1 79 ? 5.336 -0.700 6.797 1.00 67.94 79 VAL A CA 1
ATOM 632 C C . VAL A 1 79 ? 5.204 -1.872 7.760 1.00 67.94 79 VAL A C 1
ATOM 634 O O . VAL A 1 79 ? 4.118 -2.103 8.269 1.00 67.94 79 VAL A O 1
ATOM 637 N N . PHE A 1 80 ? 6.317 -2.562 8.039 1.00 63.16 80 PHE A N 1
ATOM 638 C CA . PHE A 1 80 ? 6.400 -3.694 8.970 1.00 63.16 80 PHE A CA 1
ATOM 639 C C . PHE A 1 80 ? 5.963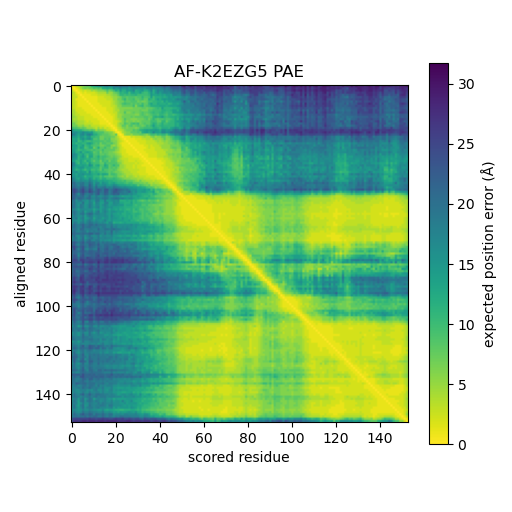 -3.284 10.398 1.00 63.16 80 PHE A C 1
ATOM 641 O O . PHE A 1 80 ? 6.779 -2.883 11.240 1.00 63.16 80 PHE A O 1
ATOM 648 N N . ARG A 1 81 ? 4.658 -3.336 10.669 1.00 67.75 81 ARG A N 1
ATOM 649 C CA . ARG A 1 81 ? 4.020 -3.115 11.975 1.00 67.75 81 ARG A CA 1
ATOM 650 C C . ARG A 1 81 ? 3.240 -4.372 12.340 1.00 67.75 81 ARG A C 1
ATOM 652 O O . ARG A 1 81 ? 3.439 -5.427 11.745 1.00 67.75 81 ARG A O 1
ATOM 659 N N . LYS A 1 82 ? 2.416 -4.303 13.385 1.00 76.44 82 LYS A N 1
ATOM 660 C CA . LYS A 1 82 ? 1.462 -5.381 13.623 1.00 76.44 82 LYS A CA 1
ATOM 661 C C . LYS A 1 82 ? 0.442 -5.314 12.501 1.00 76.44 82 LYS A C 1
ATOM 663 O O . LYS A 1 82 ? -0.464 -4.490 12.536 1.00 76.44 82 LYS A O 1
ATOM 668 N N . ASP A 1 83 ? 0.638 -6.114 11.474 1.00 68.94 83 ASP A N 1
ATOM 669 C CA . ASP A 1 83 ? -0.311 -6.113 10.380 1.00 68.94 83 ASP A CA 1
ATOM 670 C C . ASP A 1 83 ? -1.589 -6.802 10.813 1.00 68.94 83 ASP A C 1
ATOM 672 O O . ASP A 1 83 ? -1.599 -7.713 11.647 1.00 68.94 83 ASP A O 1
ATOM 676 N N . LEU A 1 84 ? -2.686 -6.304 10.258 1.00 74.19 84 LEU A N 1
ATOM 677 C CA . LEU A 1 84 ? -3.995 -6.897 10.461 1.00 74.19 84 LEU A CA 1
ATOM 678 C C . LEU A 1 84 ? -4.052 -8.336 9.916 1.00 74.19 84 LEU A C 1
ATOM 680 O O . LEU A 1 84 ? -4.827 -9.148 10.413 1.00 74.19 84 LEU A O 1
ATOM 684 N N . ASP A 1 85 ? -3.218 -8.642 8.918 1.00 70.00 85 ASP A N 1
ATOM 685 C CA . ASP A 1 85 ? -3.122 -9.948 8.279 1.00 70.00 85 ASP A CA 1
ATOM 686 C C . ASP A 1 85 ? -1.665 -10.299 7.924 1.00 70.00 85 ASP A C 1
ATOM 688 O O . ASP A 1 85 ? -0.847 -9.435 7.611 1.00 70.00 85 ASP A O 1
ATOM 692 N N . PHE A 1 86 ? -1.341 -11.591 7.958 1.00 61.44 86 PHE A N 1
ATOM 693 C CA . PHE A 1 86 ? -0.008 -12.129 7.679 1.00 61.44 86 PHE A CA 1
ATOM 694 C C . PHE A 1 86 ? 0.295 -12.246 6.175 1.00 61.44 86 PHE A C 1
ATOM 696 O O . PHE A 1 86 ? 1.441 -12.499 5.798 1.00 61.44 86 PHE A O 1
ATOM 703 N N . PHE A 1 87 ? -0.691 -12.041 5.292 1.00 60.03 87 PHE A N 1
ATOM 704 C CA . PHE A 1 87 ? -0.520 -12.168 3.840 1.00 60.03 87 PHE A CA 1
ATOM 705 C C . PHE A 1 87 ? -0.091 -10.867 3.169 1.00 60.03 87 PHE A C 1
ATOM 707 O O . PHE A 1 87 ? -0.849 -10.182 2.488 1.00 60.03 87 PHE A O 1
ATOM 714 N N . TRP A 1 88 ? 1.201 -10.589 3.285 1.00 54.81 88 TRP A N 1
ATOM 715 C CA . TRP A 1 88 ? 1.840 -9.366 2.803 1.00 54.81 88 TRP A CA 1
ATOM 716 C C . TRP A 1 88 ? 1.980 -9.290 1.284 1.00 54.81 88 TRP A C 1
ATOM 718 O O . TRP A 1 88 ? 2.570 -8.350 0.787 1.00 54.81 88 TRP A O 1
ATOM 728 N N . PHE A 1 89 ? 1.558 -10.293 0.513 1.00 52.66 89 PHE A N 1
ATOM 729 C CA . PHE A 1 89 ? 1.875 -10.351 -0.922 1.00 52.66 89 PHE A CA 1
ATOM 730 C C . PHE A 1 89 ? 0.700 -10.717 -1.824 1.00 52.66 89 PHE A C 1
ATOM 732 O O . PHE A 1 89 ? 0.862 -10.719 -3.042 1.00 52.66 89 PHE A O 1
ATOM 739 N N . SER A 1 90 ? -0.483 -11.010 -1.277 1.00 54.62 90 SER A N 1
ATOM 740 C CA . SER A 1 90 ? -1.610 -11.419 -2.119 1.00 54.62 90 SER A CA 1
ATOM 741 C C . SER A 1 90 ? -2.956 -11.196 -1.452 1.00 54.62 90 SER A C 1
ATOM 743 O O . SER A 1 90 ? -3.694 -12.146 -1.225 1.00 54.62 90 SER A O 1
ATOM 745 N N . LEU A 1 91 ? -3.315 -9.941 -1.210 1.00 57.66 91 LEU A N 1
ATOM 746 C CA . LEU A 1 91 ? -4.707 -9.603 -0.906 1.00 57.66 91 LEU A CA 1
ATOM 747 C C . LEU A 1 91 ? -5.579 -9.538 -2.173 1.00 57.66 91 LEU A C 1
ATOM 749 O O . LEU A 1 91 ? -6.788 -9.353 -2.087 1.00 57.66 91 LEU A O 1
ATOM 753 N N . ASP A 1 92 ? -4.992 -9.748 -3.359 1.00 60.88 92 ASP A N 1
ATOM 754 C CA . ASP A 1 92 ? -5.784 -10.018 -4.554 1.00 60.88 92 ASP A CA 1
ATOM 755 C C . ASP A 1 92 ? -6.513 -11.364 -4.405 1.00 60.88 92 ASP A C 1
ATOM 757 O O . ASP A 1 92 ? -5.902 -12.428 -4.249 1.00 60.88 92 ASP A O 1
ATOM 761 N N . SER A 1 93 ? -7.836 -11.282 -4.522 1.00 55.50 93 SER A N 1
ATOM 762 C CA . SER A 1 93 ? -8.802 -12.377 -4.646 1.00 55.50 93 SER A CA 1
ATOM 763 C C . SER A 1 93 ? -8.460 -13.460 -5.682 1.00 55.50 93 SER A C 1
ATOM 765 O O . SER A 1 93 ? -9.087 -14.511 -5.684 1.00 55.50 93 SER A O 1
ATOM 767 N N . LYS A 1 94 ? -7.513 -13.227 -6.602 1.00 57.19 94 LYS A N 1
ATOM 768 C CA . LYS A 1 94 ? -7.268 -14.118 -7.749 1.00 57.19 94 LYS A CA 1
ATOM 769 C C . LYS A 1 94 ? -6.151 -15.149 -7.584 1.00 57.19 94 LYS A C 1
ATOM 771 O O . LYS A 1 94 ? -5.914 -15.901 -8.525 1.00 57.19 94 LYS A O 1
ATOM 776 N N . GLY A 1 95 ? -5.445 -15.202 -6.455 1.00 58.28 95 GLY A N 1
ATOM 777 C CA . GLY A 1 95 ? -4.223 -16.014 -6.386 1.00 58.28 95 GLY A CA 1
ATOM 778 C C . GLY A 1 95 ? -3.971 -16.698 -5.056 1.00 58.28 95 GLY A C 1
ATOM 779 O O . GLY A 1 95 ? -4.388 -17.837 -4.840 1.00 58.28 95 GLY A O 1
ATOM 780 N N . ALA A 1 96 ? -3.211 -16.043 -4.181 1.00 67.06 96 ALA A N 1
ATOM 781 C CA . ALA A 1 96 ? -2.650 -16.731 -3.026 1.00 67.06 96 ALA A CA 1
ATOM 782 C C . ALA A 1 96 ? -3.610 -16.791 -1.833 1.00 67.06 96 ALA A C 1
ATOM 784 O O . ALA A 1 96 ? -3.656 -17.831 -1.189 1.00 67.06 96 ALA A O 1
ATOM 785 N N . LEU A 1 97 ? -4.410 -15.751 -1.567 1.00 71.75 97 LEU A N 1
ATOM 786 C CA . LEU A 1 97 ? -5.351 -15.748 -0.439 1.00 71.75 97 LEU A CA 1
ATOM 787 C C . LEU A 1 97 ? -6.424 -16.831 -0.583 1.00 71.75 97 LEU A C 1
ATOM 789 O O . LEU A 1 97 ? -6.602 -17.638 0.324 1.00 71.75 97 LEU A O 1
ATOM 793 N N . THR A 1 98 ? -7.073 -16.912 -1.747 1.00 71.31 98 THR A N 1
ATOM 794 C CA . THR A 1 98 ? -8.077 -17.949 -2.028 1.00 71.31 98 THR A CA 1
ATOM 795 C C . THR A 1 98 ? -7.469 -19.343 -1.953 1.00 71.31 98 THR A C 1
ATOM 797 O O . THR A 1 98 ? -8.033 -20.226 -1.314 1.00 71.31 98 THR A O 1
ATOM 800 N N . THR A 1 99 ? -6.276 -19.539 -2.526 1.00 73.00 99 THR A N 1
ATOM 801 C CA . THR A 1 99 ? -5.561 -20.817 -2.415 1.00 73.00 99 THR A CA 1
ATOM 802 C C . THR A 1 99 ? -5.287 -21.163 -0.947 1.00 73.00 99 THR A C 1
ATOM 804 O O . THR A 1 99 ? -5.579 -22.276 -0.516 1.00 73.00 99 THR A O 1
ATOM 807 N N . TYR A 1 100 ? -4.820 -20.208 -0.140 1.00 72.94 100 TYR A N 1
ATOM 808 C CA . TYR A 1 100 ? -4.579 -20.414 1.289 1.00 72.94 100 TYR A CA 1
ATOM 809 C C . TYR A 1 100 ? -5.847 -20.755 2.073 1.00 72.94 100 TYR A C 1
ATOM 811 O O . TYR A 1 100 ? -5.826 -21.684 2.881 1.00 72.94 100 TYR A O 1
ATOM 819 N N . GLN A 1 101 ? -6.954 -20.060 1.808 1.00 75.31 101 GLN A N 1
ATOM 820 C CA . GLN A 1 101 ? -8.256 -20.358 2.409 1.00 75.31 101 GLN A CA 1
ATOM 821 C C . GLN A 1 101 ? -8.756 -21.763 2.036 1.00 75.31 101 GLN A C 1
ATOM 823 O O . GLN A 1 101 ? -9.442 -22.392 2.833 1.00 75.31 101 GLN A O 1
ATOM 828 N N . THR A 1 102 ? -8.410 -22.282 0.849 1.00 77.38 102 THR A N 1
ATOM 829 C CA . THR A 1 102 ? -8.818 -23.641 0.438 1.00 77.38 102 THR A CA 1
ATOM 830 C C . THR A 1 102 ? -7.986 -24.761 1.062 1.00 77.38 102 THR A C 1
ATOM 832 O O . THR A 1 102 ? -8.506 -25.855 1.263 1.00 77.38 102 THR A O 1
ATOM 835 N N . ILE A 1 103 ? -6.706 -24.519 1.366 1.00 81.25 103 ILE A N 1
ATOM 836 C CA . ILE A 1 103 ? -5.779 -25.555 1.867 1.00 81.25 103 ILE A CA 1
ATOM 837 C C . ILE A 1 103 ? -5.545 -25.492 3.382 1.00 81.25 103 ILE A C 1
ATOM 839 O O . ILE A 1 103 ? -4.858 -26.349 3.934 1.00 81.25 103 ILE A O 1
ATOM 843 N N . THR A 1 104 ? -6.089 -24.485 4.066 1.00 74.06 104 THR A N 1
ATOM 844 C CA . THR A 1 104 ? -5.970 -24.308 5.519 1.00 74.06 104 THR A CA 1
ATOM 845 C C . THR A 1 104 ? -7.339 -24.048 6.142 1.00 74.06 104 THR A C 1
ATOM 847 O O . THR A 1 104 ? -8.281 -23.671 5.457 1.00 74.06 104 THR A O 1
ATOM 850 N N . THR A 1 105 ? -7.464 -24.187 7.464 1.00 74.75 105 THR A N 1
ATOM 851 C CA . THR A 1 105 ? -8.674 -23.774 8.203 1.00 74.75 105 THR A CA 1
ATOM 852 C C . THR A 1 105 ? -8.732 -22.260 8.448 1.00 74.75 105 THR A C 1
ATOM 854 O O . THR A 1 105 ? -9.474 -21.802 9.316 1.00 74.75 105 THR A O 1
ATOM 857 N N . TYR A 1 106 ? -7.906 -21.473 7.753 1.00 71.69 106 TYR A N 1
ATOM 858 C CA . TYR A 1 106 ? -7.837 -20.029 7.921 1.00 71.69 106 TYR A CA 1
ATOM 859 C C . TYR A 1 106 ? -9.045 -19.368 7.256 1.00 71.69 106 TYR A C 1
ATOM 861 O O . TYR A 1 106 ? -9.103 -19.223 6.034 1.00 71.69 106 TYR A O 1
ATOM 869 N N . HIS A 1 107 ? -10.021 -18.967 8.068 1.00 74.06 107 HIS A N 1
ATOM 870 C CA . HIS A 1 107 ? -11.122 -18.138 7.603 1.00 74.06 107 HIS A CA 1
ATOM 871 C C . HIS A 1 107 ? -10.677 -16.677 7.588 1.00 74.06 107 HIS A C 1
ATOM 873 O O . HIS A 1 107 ? -10.448 -16.077 8.637 1.00 74.06 107 HIS A O 1
ATOM 879 N N . TYR A 1 108 ? -10.532 -16.124 6.388 1.00 78.50 108 TYR A N 1
ATOM 880 C CA . TYR A 1 108 ? -10.188 -14.720 6.206 1.00 78.50 108 TYR A CA 1
ATOM 881 C C . TYR A 1 108 ? -11.422 -13.911 5.811 1.00 78.50 108 TYR A C 1
ATOM 883 O O . TYR A 1 108 ? -11.967 -14.107 4.723 1.00 78.50 108 TYR A O 1
ATOM 891 N N . ASN A 1 109 ? -11.813 -12.989 6.689 1.00 83.50 109 ASN A N 1
ATOM 892 C CA . ASN A 1 109 ? -12.788 -11.941 6.427 1.00 83.50 109 ASN A CA 1
ATOM 893 C C . ASN A 1 109 ? -12.200 -10.607 6.907 1.00 83.50 109 ASN A C 1
ATOM 895 O O . ASN A 1 109 ? -12.033 -10.376 8.106 1.00 83.50 109 ASN A O 1
ATOM 899 N N . ILE A 1 110 ? -11.858 -9.735 5.960 1.00 84.06 110 ILE A N 1
ATOM 900 C CA . ILE A 1 110 ? -11.211 -8.457 6.261 1.00 84.06 110 ILE A CA 1
ATOM 901 C C . ILE A 1 110 ? -12.100 -7.532 7.100 1.00 84.06 110 ILE A C 1
ATOM 903 O O . ILE A 1 110 ? -11.594 -6.844 7.982 1.00 84.06 110 ILE A O 1
ATOM 907 N N . TYR A 1 111 ? -13.415 -7.548 6.884 1.00 88.38 111 TYR A N 1
ATOM 908 C CA . TYR A 1 111 ? -14.349 -6.683 7.603 1.00 88.38 111 TYR A CA 1
ATOM 909 C C . TYR A 1 111 ? -14.453 -7.082 9.075 1.00 88.38 111 TYR A C 1
ATOM 911 O O . TYR A 1 111 ? -14.310 -6.230 9.948 1.00 88.38 111 TYR A O 1
ATOM 919 N N . GLU A 1 112 ? -14.568 -8.383 9.355 1.00 89.12 112 GLU A N 1
ATOM 920 C CA . GLU A 1 112 ? -14.536 -8.914 10.725 1.00 89.12 112 GLU A CA 1
ATOM 921 C C . GLU A 1 112 ? -13.211 -8.593 11.429 1.00 89.12 112 GLU A C 1
ATOM 923 O O . G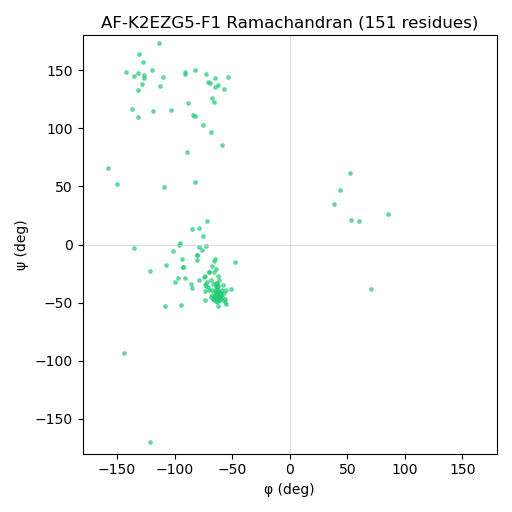LU A 1 112 ? -13.191 -8.236 12.609 1.00 89.12 112 GLU A O 1
ATOM 928 N N . LEU A 1 113 ? -12.084 -8.698 10.714 1.00 87.25 113 LEU A N 1
ATOM 929 C CA . LEU A 1 113 ? -10.772 -8.356 11.261 1.00 87.25 113 LEU A CA 1
ATOM 930 C C . LEU A 1 113 ? -10.665 -6.862 11.583 1.00 87.25 113 LEU A C 1
ATOM 932 O O . LEU A 1 113 ? -10.208 -6.517 12.676 1.00 87.25 113 LEU A O 1
ATOM 936 N N . ILE A 1 114 ? -11.100 -5.981 10.674 1.00 89.88 114 ILE A N 1
ATOM 937 C CA . ILE A 1 114 ? -11.114 -4.528 10.894 1.00 89.88 114 ILE A CA 1
ATOM 938 C C . ILE A 1 114 ? -12.012 -4.186 12.087 1.00 89.88 114 ILE A C 1
ATOM 940 O O . ILE A 1 114 ? -11.581 -3.443 12.966 1.00 89.88 114 ILE A O 1
ATOM 944 N N . GLU A 1 115 ? -13.212 -4.757 12.173 1.00 90.25 115 GLU A N 1
ATOM 945 C CA . GLU A 1 115 ? -14.151 -4.491 13.266 1.00 90.25 115 GLU A CA 1
ATOM 946 C C . GLU A 1 115 ? -13.607 -4.955 14.627 1.00 90.25 115 GLU A C 1
ATOM 948 O O . GLU A 1 115 ? -13.716 -4.244 15.632 1.00 90.25 115 GLU A O 1
ATOM 953 N N . LYS A 1 116 ? -12.967 -6.129 14.660 1.00 89.12 116 LYS A N 1
ATOM 954 C CA . LYS A 1 116 ? -12.414 -6.721 15.882 1.00 89.12 116 LYS A CA 1
ATOM 955 C C . LYS A 1 116 ? -11.152 -6.015 16.372 1.00 89.12 116 LYS A C 1
ATOM 957 O O . LYS A 1 116 ? -11.013 -5.772 17.570 1.00 89.12 116 LYS A O 1
ATOM 962 N N . ILE A 1 117 ? -10.198 -5.763 15.477 1.00 89.44 117 ILE A N 1
ATOM 963 C CA . ILE A 1 117 ? -8.860 -5.263 15.833 1.00 89.44 117 ILE A CA 1
ATOM 964 C C . ILE A 1 117 ? -8.823 -3.735 15.831 1.00 89.44 117 ILE A C 1
ATOM 966 O O . ILE A 1 117 ? -8.050 -3.151 16.590 1.00 89.44 117 ILE A O 1
ATOM 970 N N . LYS A 1 118 ? -9.668 -3.094 15.015 1.00 91.38 118 LYS A N 1
ATOM 971 C CA . LYS A 1 118 ? -9.757 -1.637 14.857 1.00 91.38 118 LYS A CA 1
ATOM 972 C C . LYS A 1 118 ? -8.389 -1.015 14.554 1.00 91.38 118 LYS A C 1
ATOM 974 O O . LYS A 1 118 ? -7.883 -0.223 15.352 1.00 91.38 118 LYS A O 1
ATOM 979 N N . PRO A 1 119 ? -7.749 -1.394 13.427 1.00 91.00 119 PRO A N 1
ATOM 980 C CA . PRO A 1 119 ? -6.461 -0.832 13.032 1.00 91.00 119 PRO A CA 1
ATOM 981 C C . PRO A 1 119 ? -6.523 0.692 12.993 1.00 91.00 119 PRO A C 1
ATOM 983 O O . PRO A 1 119 ? -7.528 1.280 12.602 1.00 91.00 119 PRO A O 1
ATOM 986 N N . LYS A 1 120 ? -5.435 1.352 13.377 1.00 92.56 120 LYS A N 1
ATOM 987 C CA . LYS A 1 120 ? -5.413 2.814 13.464 1.00 92.56 120 LYS A CA 1
ATOM 988 C C . LYS A 1 120 ? -5.502 3.473 12.086 1.00 92.56 120 LYS A C 1
ATOM 990 O O . LYS A 1 120 ? -6.043 4.568 11.947 1.00 92.56 120 LYS A O 1
ATOM 995 N N . VAL A 1 121 ? -4.970 2.784 11.078 1.00 92.19 121 VAL A N 1
ATOM 996 C CA . VAL A 1 121 ? -4.930 3.221 9.684 1.00 92.19 121 VAL A CA 1
ATOM 997 C C . VAL A 1 121 ? -5.414 2.085 8.791 1.00 92.19 121 VAL A C 1
ATOM 999 O O . VAL A 1 121 ? -4.941 0.954 8.932 1.00 92.19 121 VAL A O 1
ATOM 1002 N N . ILE A 1 122 ? -6.306 2.397 7.852 1.00 91.44 122 ILE A N 1
ATOM 1003 C CA . ILE A 1 122 ? -6.727 1.491 6.779 1.00 91.44 122 ILE A CA 1
ATOM 1004 C C . ILE A 1 122 ? -6.567 2.169 5.416 1.00 91.44 122 ILE A C 1
ATOM 1006 O O . ILE A 1 122 ? -6.811 3.367 5.270 1.00 91.44 122 ILE A O 1
ATOM 1010 N N . SER A 1 123 ? -6.166 1.401 4.410 1.00 90.25 123 SER A N 1
ATOM 1011 C CA . SER A 1 123 ? -6.266 1.790 3.007 1.00 90.25 123 SER A CA 1
ATOM 1012 C C . SER A 1 123 ? -7.594 1.319 2.416 1.00 90.25 123 SER A C 1
ATOM 1014 O O . SER A 1 123 ? -8.083 0.256 2.783 1.00 90.25 123 SER A O 1
ATOM 1016 N N . ASN A 1 124 ? -8.147 2.056 1.451 1.00 89.56 124 ASN A N 1
ATOM 1017 C CA . ASN A 1 124 ? -9.357 1.655 0.722 1.00 89.56 124 ASN A CA 1
ATOM 1018 C C . ASN A 1 124 ? -9.140 0.549 -0.332 1.00 89.56 124 ASN A C 1
ATOM 1020 O O . ASN A 1 124 ? -10.042 0.230 -1.105 1.00 89.56 124 ASN A O 1
ATOM 1024 N N . ASN A 1 125 ? -7.947 -0.041 -0.388 1.00 85.19 125 ASN A N 1
ATOM 1025 C CA . ASN A 1 125 ? -7.658 -1.148 -1.288 1.00 85.19 125 ASN A CA 1
ATOM 1026 C C . ASN A 1 125 ? -8.442 -2.405 -0.880 1.00 85.19 125 ASN A C 1
ATOM 1028 O O . ASN A 1 125 ? -8.307 -2.890 0.244 1.00 85.19 125 ASN A O 1
ATOM 1032 N N . PHE A 1 126 ? -9.187 -2.976 -1.830 1.00 80.25 126 PHE A N 1
ATOM 1033 C CA . PHE A 1 126 ? -9.909 -4.252 -1.689 1.00 80.25 126 PHE A CA 1
ATOM 1034 C C . PHE A 1 126 ? -10.964 -4.298 -0.569 1.00 80.25 126 PHE A C 1
ATOM 1036 O O . PHE A 1 126 ? -11.361 -5.385 -0.159 1.00 80.25 126 PHE A O 1
ATOM 1043 N N . ILE A 1 127 ? -11.435 -3.140 -0.100 1.00 85.56 127 ILE A N 1
ATOM 1044 C CA . ILE A 1 127 ? -12.503 -3.035 0.899 1.00 85.56 127 ILE A CA 1
ATOM 1045 C C . ILE A 1 127 ? -13.560 -2.024 0.452 1.00 85.56 127 ILE A C 1
ATOM 1047 O O . ILE A 1 127 ? -13.245 -1.025 -0.196 1.00 85.56 127 ILE A O 1
ATOM 1051 N N . ASP A 1 128 ? -14.812 -2.278 0.821 1.00 89.25 128 ASP A N 1
ATOM 1052 C CA . ASP A 1 128 ? -15.898 -1.301 0.719 1.00 89.25 128 ASP A CA 1
ATOM 1053 C C . ASP A 1 128 ? -15.948 -0.463 1.998 1.00 89.25 128 ASP A C 1
ATOM 1055 O O . ASP A 1 128 ? -16.086 -0.987 3.100 1.00 89.25 128 ASP A O 1
ATOM 1059 N N . LEU A 1 129 ? -15.815 0.850 1.851 1.00 90.31 129 LEU A N 1
ATOM 1060 C CA . LEU A 1 129 ? -15.808 1.790 2.968 1.00 90.31 129 LEU A CA 1
ATOM 1061 C C . LEU A 1 129 ? -17.212 2.125 3.480 1.00 90.31 129 LEU A C 1
ATOM 1063 O O . LEU A 1 129 ? -17.327 2.726 4.546 1.00 90.31 129 LEU A O 1
ATOM 1067 N N . ASN A 1 130 ? -18.259 1.773 2.727 1.00 91.12 130 ASN A N 1
ATOM 1068 C CA . ASN A 1 130 ? -19.649 1.983 3.134 1.00 91.12 130 ASN A CA 1
ATOM 1069 C C . ASN A 1 130 ? -20.146 0.908 4.107 1.00 91.12 130 ASN A C 1
ATOM 1071 O O . ASN A 1 130 ? -21.232 1.057 4.663 1.00 91.12 130 ASN A O 1
ATOM 1075 N N . GLU A 1 131 ? -19.362 -0.152 4.321 1.00 91.19 131 GLU A N 1
ATOM 1076 C CA . GLU A 1 131 ? -19.653 -1.161 5.334 1.00 91.19 131 GLU A CA 1
ATOM 1077 C C . GLU A 1 131 ? -19.782 -0.521 6.715 1.00 91.19 131 GLU A C 1
ATOM 1079 O O . GLU A 1 131 ? -18.958 0.308 7.116 1.00 91.19 131 GLU A O 1
ATOM 1084 N N . GLU A 1 132 ? -20.823 -0.906 7.454 1.00 85.62 132 GLU A N 1
ATOM 1085 C CA . GLU A 1 132 ? -21.227 -0.237 8.696 1.00 85.62 132 GLU A CA 1
ATOM 1086 C C . GLU A 1 132 ? -20.098 -0.246 9.740 1.00 85.62 132 GLU A C 1
ATOM 1088 O O . GLU A 1 132 ? -19.827 0.770 10.392 1.00 85.62 132 GLU A O 1
ATOM 1093 N N . GLY A 1 133 ? -19.367 -1.363 9.822 1.00 82.69 133 GLY A N 1
ATOM 1094 C CA . GLY A 1 133 ? -18.201 -1.533 10.694 1.00 82.69 133 GLY A CA 1
ATOM 1095 C C . GLY A 1 133 ? -17.003 -0.643 10.336 1.00 82.69 133 GLY A C 1
ATOM 1096 O O . GLY A 1 133 ? -16.098 -0.473 11.152 1.00 82.69 133 GLY A O 1
ATOM 1097 N N . ILE A 1 134 ? -16.988 -0.029 9.150 1.00 90.44 134 ILE A N 1
ATOM 1098 C CA . ILE A 1 134 ? -15.917 0.866 8.695 1.00 90.44 134 ILE A CA 1
ATOM 1099 C C . ILE A 1 134 ? -16.396 2.319 8.688 1.00 90.44 134 ILE A C 1
ATOM 1101 O O . ILE A 1 134 ? -15.769 3.174 9.320 1.00 90.44 134 ILE A O 1
ATOM 1105 N N . ALA A 1 135 ? -17.525 2.611 8.040 1.00 90.81 135 ALA A N 1
ATOM 1106 C CA . ALA A 1 135 ? -18.050 3.968 7.872 1.00 90.81 135 ALA A CA 1
ATOM 1107 C C . ALA A 1 135 ? -18.227 4.706 9.213 1.00 90.81 135 ALA A C 1
ATOM 1109 O O . ALA A 1 135 ? -17.902 5.894 9.358 1.00 90.81 135 ALA A O 1
ATOM 1110 N N . ASN A 1 136 ? -18.681 3.985 10.239 1.00 90.81 136 ASN A N 1
ATOM 1111 C CA . ASN A 1 136 ? -18.925 4.552 11.562 1.00 90.81 136 ASN A CA 1
ATOM 1112 C C . ASN A 1 136 ? -17.636 4.850 12.334 1.00 90.81 136 ASN A C 1
ATOM 1114 O O . ASN A 1 136 ? -17.612 5.772 13.151 1.00 90.81 136 ASN A O 1
ATOM 1118 N N . HIS A 1 137 ? -16.553 4.128 12.048 1.00 93.94 137 HIS A N 1
ATOM 1119 C CA . HIS A 1 137 ? -15.325 4.172 12.838 1.00 93.94 137 HIS A CA 1
ATOM 1120 C C . HIS A 1 137 ? -14.173 4.901 12.168 1.00 93.94 137 HIS A C 1
ATOM 1122 O O . HIS A 1 137 ? -13.260 5.314 12.872 1.00 93.94 137 HIS A O 1
ATOM 1128 N N . TYR A 1 138 ? -14.218 5.116 10.857 1.00 95.38 138 TYR A N 1
ATOM 1129 C CA . TYR A 1 138 ? -13.106 5.696 10.115 1.00 95.38 138 TYR A CA 1
ATOM 1130 C C . TYR A 1 138 ? -13.482 7.008 9.433 1.00 95.38 138 TYR A C 1
ATOM 1132 O O . TYR A 1 138 ? -14.633 7.242 9.064 1.00 95.38 138 TYR A O 1
ATOM 1140 N N . GLN A 1 139 ? -12.494 7.885 9.285 1.00 95.56 139 GLN A N 1
ATOM 1141 C CA . GLN A 1 139 ? -12.575 9.128 8.528 1.00 95.56 139 GLN A CA 1
ATOM 1142 C C . GLN A 1 139 ? -11.437 9.189 7.513 1.00 95.56 139 GLN A C 1
ATOM 1144 O O . GLN A 1 139 ? -10.342 8.691 7.771 1.00 95.56 139 GLN A O 1
ATOM 1149 N N . GLN A 1 140 ? -11.695 9.784 6.353 1.00 95.88 140 GLN A N 1
ATOM 1150 C CA . GLN A 1 140 ? -10.677 9.941 5.320 1.00 95.88 140 GLN A CA 1
ATOM 1151 C C . GLN A 1 140 ? -9.557 10.870 5.807 1.00 95.88 140 GLN A C 1
ATOM 1153 O O . GLN A 1 140 ? -9.806 11.830 6.532 1.00 95.88 140 GLN A O 1
ATOM 1158 N N . SER A 1 141 ? -8.321 10.569 5.418 1.00 94.56 141 SER A N 1
ATOM 1159 C CA . SER A 1 141 ? -7.169 11.436 5.646 1.00 94.56 141 SER A CA 1
ATOM 1160 C C . SER A 1 141 ? -7.261 12.700 4.793 1.00 94.56 141 SER A C 1
ATOM 1162 O O . SER A 1 141 ? -7.524 12.630 3.594 1.00 94.56 141 SER A O 1
ATOM 1164 N N . ASP A 1 142 ? -6.910 13.843 5.382 1.00 93.81 142 ASP A N 1
ATOM 1165 C CA . ASP A 1 142 ? -6.814 15.118 4.660 1.00 93.81 142 ASP A CA 1
ATOM 1166 C C . ASP A 1 142 ? -5.668 15.146 3.629 1.00 93.81 142 ASP A C 1
ATOM 1168 O O . ASP A 1 142 ? -5.646 15.995 2.740 1.00 93.81 142 ASP A O 1
ATOM 1172 N N . GLN A 1 143 ? -4.683 14.244 3.750 1.00 94.19 143 GLN A N 1
ATOM 1173 C CA . GLN A 1 143 ? -3.503 14.209 2.874 1.00 94.19 143 GLN A CA 1
ATOM 1174 C C . GLN A 1 143 ? -3.600 13.167 1.758 1.00 94.19 143 GLN A C 1
ATOM 1176 O O . GLN A 1 143 ? -3.033 13.376 0.685 1.00 94.19 143 GLN A O 1
ATOM 1181 N N . TYR A 1 144 ? -4.276 12.043 2.004 1.00 93.56 144 TYR A N 1
ATOM 1182 C CA . TYR A 1 144 ? -4.341 10.927 1.061 1.00 93.56 144 TYR A CA 1
ATOM 1183 C C . TYR A 1 144 ? -5.762 10.384 0.977 1.00 93.56 144 TYR A C 1
ATOM 1185 O O . TYR A 1 144 ? -6.277 9.812 1.934 1.00 93.56 144 TYR A O 1
ATOM 1193 N N . SER A 1 145 ? -6.372 10.495 -0.202 1.00 93.81 145 SER A N 1
ATOM 1194 C CA . SER A 1 145 ? -7.754 10.065 -0.430 1.00 93.81 145 SER A CA 1
ATOM 1195 C C . SER A 1 145 ? -7.971 8.560 -0.257 1.00 93.81 145 SER A C 1
ATOM 1197 O O . SER A 1 145 ? -9.097 8.112 -0.077 1.00 93.81 145 SER A O 1
ATOM 1199 N N . ASP A 1 146 ? -6.911 7.765 -0.351 1.00 91.94 146 ASP A N 1
ATOM 1200 C CA . ASP A 1 146 ? -6.960 6.316 -0.198 1.00 91.94 146 ASP A CA 1
ATOM 1201 C C . ASP A 1 146 ? -6.631 5.835 1.224 1.00 91.94 146 ASP A C 1
ATOM 1203 O O . ASP A 1 146 ? -6.634 4.629 1.463 1.00 91.94 146 ASP A O 1
ATOM 1207 N N . ILE A 1 147 ? -6.361 6.752 2.162 1.00 93.00 147 ILE A N 1
ATOM 1208 C CA . ILE A 1 147 ? -6.043 6.446 3.561 1.00 93.00 147 ILE A CA 1
ATOM 1209 C C . ILE A 1 147 ? -7.163 6.934 4.470 1.00 93.00 147 ILE A C 1
ATOM 1211 O O . ILE A 1 147 ? -7.643 8.058 4.345 1.00 93.00 147 ILE A O 1
ATOM 1215 N N . TYR A 1 148 ? -7.525 6.096 5.434 1.00 94.50 148 TYR A N 1
ATOM 1216 C CA . TYR A 1 148 ? -8.546 6.374 6.426 1.00 94.50 148 TYR A CA 1
ATOM 1217 C C . TYR A 1 148 ? -7.990 6.117 7.826 1.00 94.50 148 TYR A C 1
ATOM 1219 O O . TYR A 1 148 ? -7.274 5.143 8.070 1.00 94.50 148 TYR A O 1
ATOM 1227 N N . LEU A 1 149 ? -8.315 7.021 8.744 1.00 94.69 149 LEU A N 1
ATOM 1228 C CA . LEU A 1 149 ? -7.892 7.008 10.137 1.00 94.69 149 LEU A CA 1
ATOM 1229 C C . LEU A 1 149 ? -9.084 6.690 11.029 1.00 94.69 149 LEU A C 1
ATOM 1231 O O . LEU A 1 149 ? -10.203 7.122 10.754 1.00 94.69 149 LEU A O 1
ATOM 1235 N N . ILE A 1 150 ? -8.846 5.956 12.108 1.00 94.00 150 ILE A N 1
ATOM 1236 C CA . ILE A 1 150 ? -9.878 5.700 13.111 1.00 94.00 150 ILE A CA 1
ATOM 1237 C C . ILE A 1 150 ? -10.302 7.011 13.807 1.00 94.00 150 ILE A C 1
ATOM 1239 O O . ILE A 1 150 ? -9.471 7.847 14.160 1.00 94.00 150 ILE A O 1
ATOM 1243 N N . LYS A 1 151 ? -11.609 7.210 13.985 1.00 92.06 151 LYS A N 1
ATOM 1244 C CA . LYS A 1 151 ? -12.211 8.370 14.654 1.00 92.06 151 LYS A CA 1
ATOM 1245 C C . LYS A 1 151 ? -11.939 8.309 16.160 1.00 92.06 151 LYS A C 1
ATOM 1247 O O . LYS A 1 151 ? -12.076 7.252 16.772 1.00 92.06 151 LYS A O 1
ATOM 1252 N N . GLY A 1 152 ? -11.643 9.459 16.766 1.00 81.12 152 GLY A N 1
ATOM 1253 C CA . GLY A 1 152 ? -11.558 9.595 18.226 1.00 81.12 152 GLY A CA 1
ATOM 1254 C C . GLY A 1 152 ? -10.210 9.226 18.852 1.00 81.12 152 GLY A C 1
ATOM 1255 O O . GLY A 1 152 ? -10.185 8.853 20.023 1.00 81.12 152 GLY A O 1
ATOM 1256 N N . PHE A 1 153 ? -9.118 9.340 18.092 1.00 59.25 153 PHE A N 1
ATOM 1257 C CA . PHE A 1 153 ? -7.741 9.303 18.595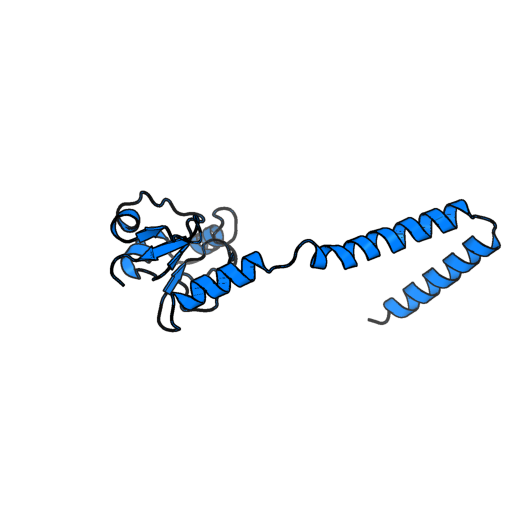 1.00 59.25 153 PHE A CA 1
ATOM 1258 C C . PHE A 1 153 ? -7.071 10.672 18.503 1.00 59.25 153 PHE A C 1
ATOM 1260 O O . PHE A 1 153 ? -7.428 11.436 17.578 1.00 59.25 153 PHE A O 1
#

pLDDT: mean 79.91, std 11.19, range [51.91, 95.88]

Radius of gyration: 25.18 Å; Cα contacts (8 Å, |Δi|>4): 142; chains: 1; bounding box: 58×41×62 Å

Sequence (153 aa):
MPMIPLVAMIAANFFIYIIDGEKRILTVLLIVTVVFPLLILLFLPLRNGNYGQIKKINYVLSQTSSKDYVYDGKNQFNVFRKDLDFFWFSLDSKGALTTYQTITTYHYNIYELIEKIKPKVISNNFIDLNEEGIANHYQQSDQYSDIYLIKGF